Protein AF-A0A835LT22-F1 (afdb_monomer)

Nearest PDB structures (foldseek):
  3r8k-assembly3_C  TM=7.279E-01  e=1.845E-06  Homo sapiens
  4ayz-assembly1_A  TM=6.982E-01  e=1.382E-06  Homo sapiens
  4b0y-assembly1_A  TM=7.033E-01  e=1.096E-06  Homo sapiens
  4ayz-assembly1_B  TM=6.946E-01  e=3.914E-06  Homo sapiens
  3r8k-assembly4_D  TM=7.184E-01  e=2.492E-05  Homo sapiens

Mean predicted aligned error: 11.67 Å

Sequence (159 aa):
MYGKWYAASVRSVVAQVTYDPSQTKGNRDGGFSILANYIGVIGQPQNTKPEKIAMIAPVVMKSASSGQSDQKKLVTMQFVLPSKYTKFEEAPKPINEKVVIKEGGWRIHGVISFSGVATEAVVEEKVEKLMKSLEKDGYKVI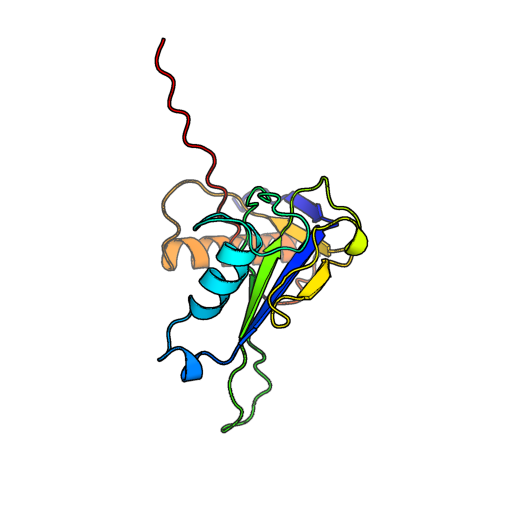GEYFIARYTLGIASFED

InterPro domains:
  IPR006917 SOUL heme-binding protein [PF04832] (12-151)
  IPR006917 SOUL heme-binding protein [PTHR11220] (11-150)
  IPR011256 Regulatory factor, effector binding domain superfamily [G3DSA:3.20.80.10] (6-155)
  IPR011256 Regulatory factor, effector binding domain superfamily [SSF55136] (12-150)

Structure (mmCIF, N/CA/C/O backbone):
data_AF-A0A835LT22-F1
#
_entry.id   AF-A0A835LT22-F1
#
loop_
_atom_site.group_PDB
_atom_site.id
_atom_site.type_symbol
_atom_site.label_atom_id
_atom_site.label_alt_id
_atom_site.label_comp_id
_atom_site.label_asym_id
_atom_site.label_entity_id
_atom_site.label_seq_id
_atom_site.pdbx_PDB_ins_code
_atom_site.Cartn_x
_atom_site.Cartn_y
_atom_site.Cartn_z
_atom_site.occupancy
_atom_site.B_iso_or_equiv
_atom_site.auth_seq_id
_atom_site.auth_comp_id
_atom_site.auth_asym_id
_atom_site.auth_atom_id
_atom_site.pdbx_PDB_model_num
ATOM 1 N N . MET A 1 1 ? -25.027 8.830 18.016 1.00 41.34 1 MET A N 1
ATOM 2 C CA . MET A 1 1 ? -25.211 7.626 17.176 1.00 41.34 1 MET A CA 1
ATOM 3 C C . MET A 1 1 ? -23.857 7.232 16.608 1.00 41.34 1 MET A C 1
ATOM 5 O O . MET A 1 1 ? -23.242 8.051 15.938 1.00 41.34 1 MET A O 1
ATOM 9 N N . TYR A 1 2 ? -23.353 6.044 16.945 1.00 50.22 2 TYR A N 1
ATOM 10 C CA . TYR A 1 2 ? -22.114 5.511 16.368 1.00 50.22 2 TYR A CA 1
ATOM 11 C C . TYR A 1 2 ? -22.388 5.139 14.902 1.00 50.22 2 TYR A C 1
ATOM 13 O O . TYR A 1 2 ? -23.429 4.552 14.610 1.00 50.22 2 TYR A O 1
ATOM 21 N N . GLY A 1 3 ? -21.545 5.596 13.976 1.00 57.03 3 GLY A N 1
ATOM 22 C CA . GLY A 1 3 ? -21.771 5.420 12.538 1.00 57.03 3 GLY A CA 1
ATOM 23 C C . GLY A 1 3 ? -21.719 3.948 12.124 1.00 57.03 3 GLY A C 1
ATOM 24 O O . GLY A 1 3 ? -21.002 3.162 12.735 1.00 57.03 3 GLY A O 1
ATOM 25 N N . LYS A 1 4 ? -22.462 3.575 11.074 1.00 73.19 4 LYS A N 1
ATOM 26 C CA . LYS A 1 4 ? -22.331 2.252 10.444 1.00 73.19 4 LYS A CA 1
ATOM 27 C C . LYS A 1 4 ? -20.900 2.088 9.918 1.00 73.19 4 LYS A C 1
ATOM 29 O O . LYS A 1 4 ? -20.451 2.910 9.120 1.00 73.19 4 LYS A O 1
ATOM 34 N N . TRP A 1 5 ? -20.211 1.038 10.350 1.00 77.44 5 TRP A N 1
ATOM 35 C CA . TRP A 1 5 ? -18.990 0.550 9.709 1.00 77.44 5 TRP A CA 1
ATOM 36 C C . TRP A 1 5 ? -19.349 -0.614 8.779 1.00 77.44 5 TRP A C 1
ATOM 38 O O . TRP A 1 5 ? -20.443 -1.176 8.863 1.00 77.44 5 TRP A O 1
A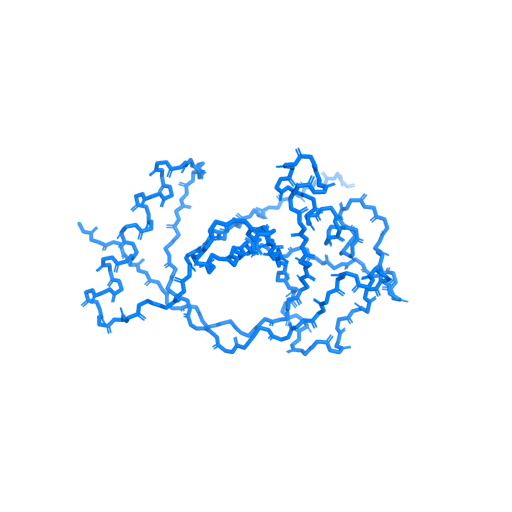TOM 48 N N . TYR A 1 6 ? -18.446 -0.961 7.869 1.00 72.56 6 TYR A N 1
ATOM 49 C CA . TYR A 1 6 ? -18.610 -2.115 6.988 1.00 72.56 6 TYR A CA 1
ATOM 50 C C . TYR A 1 6 ? -17.369 -3.000 7.020 1.00 72.56 6 TYR A C 1
ATOM 52 O O . TYR A 1 6 ? -16.242 -2.512 7.133 1.00 72.56 6 TYR A O 1
ATOM 60 N N . ALA A 1 7 ? -17.592 -4.310 6.932 1.00 65.75 7 ALA A N 1
ATOM 61 C CA . ALA A 1 7 ? -16.528 -5.286 6.776 1.00 65.75 7 ALA A CA 1
ATOM 62 C C . ALA A 1 7 ? -16.079 -5.314 5.310 1.00 65.75 7 ALA A C 1
ATOM 64 O O . ALA A 1 7 ? -16.883 -5.563 4.414 1.00 65.75 7 ALA A O 1
ATOM 65 N N . ALA A 1 8 ? -14.791 -5.094 5.066 1.00 61.44 8 ALA A N 1
ATOM 66 C CA . ALA A 1 8 ? -14.163 -5.300 3.769 1.00 61.44 8 ALA A CA 1
ATOM 67 C C . ALA A 1 8 ? -13.209 -6.492 3.867 1.00 61.44 8 ALA A C 1
ATOM 69 O O . ALA A 1 8 ? -12.219 -6.439 4.598 1.00 61.44 8 ALA A O 1
ATOM 70 N N . SER A 1 9 ? -13.506 -7.570 3.140 1.00 56.44 9 SER A N 1
ATOM 71 C CA . SER A 1 9 ? -12.534 -8.639 2.921 1.00 56.44 9 SER A CA 1
ATOM 72 C C . SER A 1 9 ? -11.746 -8.337 1.659 1.00 56.44 9 SER A C 1
ATOM 74 O O . SER A 1 9 ? -12.330 -8.174 0.588 1.00 56.44 9 SER A O 1
ATOM 76 N N . VAL A 1 10 ? -10.426 -8.252 1.783 1.00 60.88 10 VAL A N 1
ATOM 77 C CA . VAL A 1 10 ? -9.555 -7.961 0.648 1.00 60.88 10 VAL A CA 1
ATOM 78 C C . VAL A 1 10 ? -8.473 -9.030 0.591 1.00 60.88 10 VAL A C 1
ATOM 80 O O . VAL A 1 10 ? -7.623 -9.114 1.475 1.00 60.88 10 VAL A O 1
ATOM 83 N N . ARG A 1 11 ? -8.493 -9.846 -0.469 1.00 64.44 11 ARG A N 1
ATOM 84 C CA . ARG A 1 11 ? -7.261 -10.461 -0.972 1.00 64.44 11 ARG A CA 1
ATOM 85 C C . ARG A 1 11 ? -6.576 -9.414 -1.825 1.00 64.44 11 ARG A C 1
ATOM 87 O O . ARG A 1 11 ? -7.180 -8.905 -2.765 1.00 64.44 11 ARG A O 1
ATOM 94 N N . SER A 1 12 ? -5.348 -9.078 -1.476 1.00 74.69 12 SER A N 1
ATOM 95 C CA . SER A 1 12 ? -4.573 -8.099 -2.221 1.00 74.69 12 SER A CA 1
ATOM 96 C C . SER A 1 12 ? -3.214 -8.660 -2.563 1.00 74.69 12 SER A C 1
ATOM 98 O O . SER A 1 12 ? -2.578 -9.319 -1.749 1.00 74.69 12 SER A O 1
ATOM 100 N N . VAL A 1 13 ? -2.735 -8.350 -3.758 1.00 84.12 13 VAL A N 1
ATOM 101 C CA . VAL A 1 13 ? -1.303 -8.373 -4.027 1.00 84.12 13 VAL A CA 1
ATOM 102 C C . VAL A 1 13 ? -0.767 -6.999 -3.646 1.00 84.12 13 VAL A C 1
ATOM 104 O O . VAL A 1 13 ? -1.372 -5.979 -3.974 1.00 84.12 13 VAL A O 1
ATOM 107 N N . VAL A 1 14 ? 0.342 -6.960 -2.916 1.00 86.31 14 VAL A N 1
ATOM 108 C CA . VAL A 1 14 ? 0.980 -5.715 -2.483 1.00 86.31 14 VAL A CA 1
ATOM 109 C C . VAL A 1 14 ? 2.414 -5.654 -2.982 1.00 86.31 14 VAL A C 1
ATOM 111 O O . VAL A 1 14 ? 3.144 -6.639 -2.906 1.00 86.31 14 VAL A O 1
ATOM 114 N N . ALA A 1 15 ? 2.839 -4.486 -3.450 1.00 89.19 15 ALA A N 1
ATOM 115 C CA . ALA A 1 15 ? 4.252 -4.167 -3.605 1.00 89.19 15 ALA A CA 1
ATOM 116 C C . ALA A 1 15 ? 4.726 -3.462 -2.336 1.00 89.19 15 ALA A C 1
ATOM 118 O O . ALA A 1 15 ? 4.086 -2.516 -1.882 1.00 89.19 15 ALA A O 1
ATOM 119 N N . GLN A 1 16 ? 5.826 -3.916 -1.744 1.00 88.88 16 GLN A N 1
ATOM 120 C CA . GLN A 1 16 ? 6.348 -3.345 -0.509 1.00 88.88 16 GLN A CA 1
ATOM 121 C C . GLN A 1 16 ? 7.837 -3.038 -0.580 1.00 88.88 16 GLN A C 1
ATOM 123 O O . GLN A 1 16 ? 8.595 -3.738 -1.245 1.00 88.88 16 GLN A O 1
ATOM 128 N N . VAL A 1 17 ? 8.251 -2.027 0.175 1.00 88.56 17 VAL A N 1
ATOM 129 C CA . VAL A 1 17 ? 9.654 -1.683 0.403 1.00 88.56 17 VAL A CA 1
ATOM 130 C C . VAL A 1 17 ? 9.882 -1.467 1.892 1.00 88.56 17 VAL A C 1
ATOM 132 O O . VAL A 1 17 ? 9.091 -0.801 2.560 1.00 88.56 17 VAL A O 1
ATOM 135 N N . THR A 1 18 ? 10.966 -2.028 2.419 1.00 86.25 18 THR A N 1
ATOM 136 C CA . THR A 1 18 ? 11.425 -1.773 3.788 1.00 86.25 18 THR A CA 1
ATOM 137 C C . THR A 1 18 ? 12.681 -0.916 3.720 1.00 86.25 18 THR A C 1
ATOM 139 O O . THR A 1 18 ? 13.622 -1.250 3.004 1.00 86.25 18 THR A O 1
ATOM 142 N N . TYR A 1 19 ? 12.692 0.206 4.432 1.00 80.06 19 TYR A N 1
ATOM 143 C CA . TYR A 1 19 ? 13.794 1.165 4.409 1.00 80.06 19 TYR A CA 1
ATOM 144 C C . TYR A 1 19 ? 14.047 1.747 5.797 1.00 80.06 19 TYR A C 1
ATOM 146 O O . TYR A 1 19 ? 13.198 1.682 6.686 1.00 80.06 19 TYR A O 1
ATOM 154 N N . ASP A 1 20 ? 15.237 2.314 5.975 1.00 81.69 20 ASP A N 1
ATOM 155 C CA . ASP A 1 20 ? 15.577 3.105 7.150 1.00 81.69 20 ASP A CA 1
ATOM 156 C C . ASP A 1 20 ? 15.336 4.597 6.858 1.00 81.69 20 ASP A C 1
ATOM 158 O O . ASP A 1 20 ? 16.030 5.158 6.003 1.00 81.69 20 ASP A O 1
ATOM 162 N N . PRO A 1 21 ? 14.402 5.262 7.561 1.00 71.88 21 PRO A N 1
ATOM 163 C CA . PRO A 1 21 ? 14.168 6.696 7.420 1.00 71.88 21 PRO A CA 1
ATOM 164 C C . PRO A 1 21 ? 15.403 7.561 7.709 1.00 71.88 21 PRO A C 1
ATOM 166 O O . PRO A 1 21 ? 15.504 8.673 7.195 1.00 71.88 21 PRO A O 1
ATOM 169 N N . SER A 1 22 ? 16.367 7.086 8.508 1.00 73.19 22 SER A N 1
ATOM 170 C CA . SER A 1 22 ? 17.603 7.839 8.763 1.00 73.19 22 SER A CA 1
ATOM 171 C C . SER A 1 22 ? 18.448 7.997 7.489 1.00 73.19 22 SER A C 1
ATOM 173 O O . SER A 1 22 ? 19.043 9.050 7.258 1.00 73.19 22 SER A O 1
ATOM 175 N N . GLN A 1 23 ? 18.401 7.007 6.587 1.00 71.19 23 GLN A N 1
ATOM 176 C CA . GLN A 1 23 ? 19.093 7.037 5.293 1.00 71.19 23 GLN A CA 1
ATOM 177 C C . GLN A 1 23 ? 18.432 7.984 4.285 1.00 71.19 23 GLN A C 1
ATOM 179 O O . GLN A 1 23 ? 19.048 8.352 3.288 1.00 71.19 23 GLN A O 1
ATOM 184 N N . THR A 1 24 ? 17.195 8.411 4.542 1.00 63.59 24 THR A N 1
ATOM 185 C CA . THR A 1 24 ? 16.446 9.351 3.698 1.00 63.59 24 THR A CA 1
ATOM 186 C C . THR A 1 24 ? 16.401 10.751 4.314 1.00 63.59 24 THR A C 1
ATOM 188 O O . THR A 1 24 ? 15.504 11.531 4.004 1.00 63.59 24 THR A O 1
ATOM 191 N N . LYS A 1 25 ? 17.360 11.087 5.195 1.00 60.22 25 LYS A N 1
ATOM 192 C CA . LYS A 1 25 ? 17.396 12.347 5.967 1.00 60.22 25 LYS A CA 1
ATOM 193 C C . LYS A 1 25 ? 16.108 12.592 6.772 1.00 60.22 25 LYS A C 1
ATOM 195 O O . LYS A 1 25 ? 15.653 13.723 6.897 1.00 60.22 25 LYS A O 1
ATOM 200 N N . GLY A 1 26 ? 15.480 11.528 7.272 1.00 55.03 26 GLY A N 1
ATOM 201 C CA . GLY A 1 26 ? 14.207 11.601 7.992 1.00 55.03 26 GLY A CA 1
ATOM 202 C C . GLY A 1 26 ? 12.975 11.741 7.094 1.00 55.03 26 GLY A C 1
ATOM 203 O O . GLY A 1 26 ? 11.862 11.819 7.615 1.00 55.03 26 GLY A O 1
ATOM 204 N N . ASN A 1 27 ? 13.132 11.740 5.763 1.00 59.41 27 ASN A N 1
ATOM 205 C CA . ASN A 1 27 ? 12.001 11.806 4.848 1.00 59.41 27 ASN A CA 1
ATOM 206 C C . ASN A 1 27 ? 11.203 10.492 4.893 1.00 59.41 27 ASN A C 1
ATOM 208 O O . ASN A 1 27 ? 11.657 9.443 4.416 1.00 59.41 27 ASN A O 1
ATOM 212 N N . ARG A 1 28 ? 9.993 10.573 5.457 1.00 57.31 28 ARG A N 1
ATOM 213 C CA . ARG A 1 28 ? 9.030 9.467 5.549 1.00 57.31 28 ARG A CA 1
ATOM 214 C C . ARG A 1 28 ? 8.526 9.009 4.175 1.00 57.31 28 ARG A C 1
ATOM 216 O O . ARG A 1 28 ? 8.011 7.903 4.087 1.00 57.31 28 ARG A O 1
ATOM 223 N N . ASP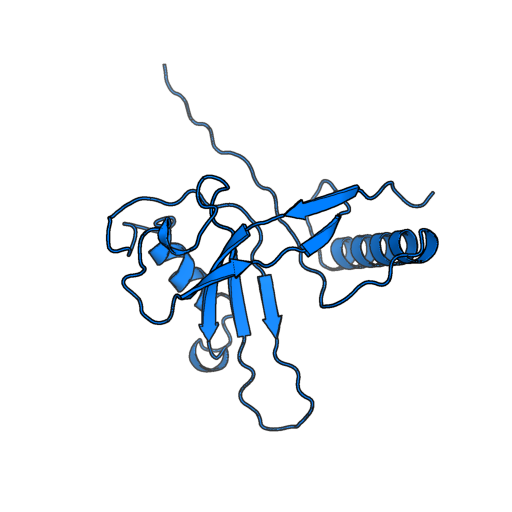 A 1 29 ? 8.781 9.761 3.110 1.00 65.94 29 ASP A N 1
ATOM 224 C CA . ASP A 1 29 ? 8.354 9.437 1.746 1.00 65.94 29 ASP A CA 1
ATOM 225 C C . ASP A 1 29 ? 9.428 8.703 0.928 1.00 65.94 29 ASP A C 1
ATOM 227 O O . ASP A 1 29 ? 9.222 8.388 -0.241 1.00 65.94 29 ASP A O 1
ATOM 231 N N . GLY A 1 30 ? 10.579 8.364 1.521 1.00 73.44 30 GLY A N 1
ATOM 232 C CA . GLY A 1 30 ? 11.646 7.658 0.800 1.00 73.44 30 GLY A CA 1
ATOM 233 C C . GLY A 1 30 ? 11.211 6.312 0.201 1.00 73.44 30 GLY A C 1
ATOM 234 O O . GLY A 1 30 ? 11.627 5.958 -0.902 1.00 73.44 30 GLY A O 1
ATOM 235 N N . GLY A 1 31 ? 10.321 5.586 0.885 1.00 80.56 31 GLY A N 1
ATOM 236 C CA . GLY A 1 31 ? 9.704 4.371 0.347 1.00 80.56 31 GLY A CA 1
ATOM 237 C C . GLY A 1 31 ? 8.709 4.640 -0.788 1.00 80.56 31 GLY A C 1
ATOM 238 O O . GLY A 1 31 ? 8.571 3.810 -1.687 1.00 80.56 31 GLY A O 1
ATOM 239 N N . PHE A 1 32 ? 8.063 5.811 -0.792 1.00 83.75 32 PHE A N 1
ATOM 240 C CA . PHE A 1 32 ? 7.043 6.161 -1.778 1.00 83.75 32 PHE A CA 1
ATOM 241 C C . PHE A 1 32 ? 7.657 6.258 -3.166 1.00 83.75 32 PHE A C 1
ATOM 243 O O . PHE A 1 32 ? 7.179 5.595 -4.078 1.00 83.75 32 PHE A O 1
ATOM 250 N N . SER A 1 33 ? 8.755 7.002 -3.325 1.00 84.50 33 SER A N 1
ATOM 251 C CA . SER A 1 33 ? 9.402 7.175 -4.633 1.00 84.50 33 SER A CA 1
ATOM 252 C C . SER A 1 33 ? 9.863 5.848 -5.241 1.00 84.50 33 SER A C 1
ATOM 254 O O . SER A 1 33 ? 9.766 5.653 -6.450 1.00 84.50 33 SER A O 1
ATOM 256 N N . ILE A 1 34 ? 10.323 4.904 -4.412 1.00 89.38 34 ILE A N 1
ATOM 257 C CA . ILE A 1 34 ? 10.736 3.570 -4.870 1.00 89.38 34 ILE A CA 1
ATOM 258 C C . ILE A 1 34 ? 9.533 2.806 -5.443 1.00 89.38 34 ILE A C 1
ATOM 260 O O . ILE A 1 34 ? 9.608 2.279 -6.554 1.00 89.38 34 ILE A O 1
ATOM 264 N N . LEU A 1 35 ? 8.411 2.779 -4.720 1.00 89.06 35 LEU A N 1
ATOM 265 C CA . LEU A 1 35 ? 7.191 2.117 -5.187 1.00 89.06 35 LEU A CA 1
ATOM 266 C C . LEU A 1 35 ? 6.545 2.857 -6.369 1.00 89.06 35 LEU A C 1
ATOM 268 O O . LEU A 1 35 ? 6.037 2.219 -7.287 1.00 89.06 35 LEU A O 1
ATOM 272 N N . ALA A 1 36 ? 6.615 4.187 -6.386 1.00 87.69 36 ALA A N 1
ATOM 273 C CA . ALA A 1 36 ? 6.106 5.047 -7.448 1.00 87.69 36 ALA A CA 1
ATOM 274 C C . ALA A 1 36 ? 6.840 4.830 -8.782 1.00 87.69 36 ALA A C 1
ATOM 276 O O . ALA A 1 36 ? 6.2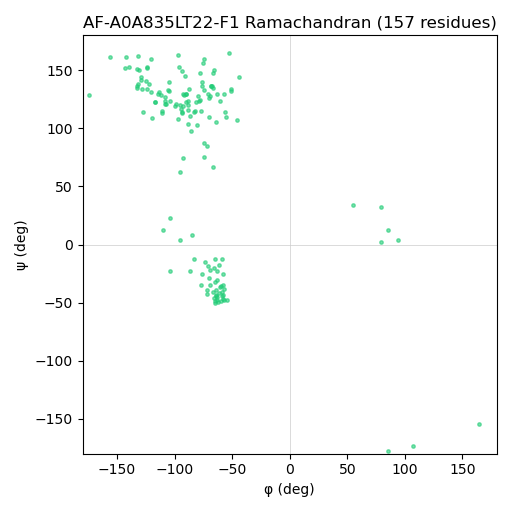03 4.793 -9.837 1.00 87.69 36 ALA A O 1
ATOM 277 N N . ASN A 1 37 ? 8.162 4.633 -8.732 1.00 91.00 37 ASN A N 1
ATOM 278 C CA . ASN A 1 37 ? 8.962 4.231 -9.889 1.00 91.00 37 ASN A CA 1
ATOM 279 C C . ASN A 1 37 ? 8.567 2.839 -10.390 1.00 91.00 37 ASN A C 1
ATOM 281 O O . ASN A 1 37 ? 8.409 2.646 -11.593 1.00 91.00 37 ASN A O 1
ATOM 285 N N . TYR A 1 38 ? 8.359 1.880 -9.483 1.00 92.62 38 TYR A N 1
ATOM 286 C CA . TYR A 1 38 ? 7.925 0.531 -9.852 1.00 92.62 38 TYR A CA 1
ATOM 287 C C . TYR A 1 38 ? 6.595 0.538 -10.629 1.00 92.62 38 TYR A C 1
ATOM 289 O O . TYR A 1 38 ? 6.507 -0.092 -11.680 1.00 92.62 38 TYR A O 1
ATOM 297 N N . ILE A 1 39 ? 5.583 1.278 -10.159 1.00 90.38 39 ILE A N 1
ATOM 298 C CA . ILE A 1 39 ? 4.263 1.318 -10.816 1.00 90.38 39 ILE A CA 1
ATOM 299 C C . ILE A 1 39 ? 4.176 2.304 -11.997 1.00 90.38 39 ILE A C 1
ATOM 301 O O . ILE A 1 39 ? 3.216 2.251 -12.766 1.00 90.38 39 ILE A O 1
ATOM 305 N N . GLY A 1 40 ? 5.163 3.192 -12.162 1.00 89.25 40 GLY A N 1
ATOM 306 C CA . GLY A 1 40 ? 5.226 4.153 -13.268 1.00 89.25 40 GLY A CA 1
ATOM 307 C C . GLY A 1 40 ? 4.335 5.390 -13.103 1.00 89.25 40 GLY A C 1
ATOM 308 O O . GLY A 1 40 ? 3.833 5.915 -14.097 1.00 89.25 40 GLY A O 1
ATOM 309 N N . VAL A 1 41 ? 4.115 5.862 -11.867 1.00 83.38 41 VAL A N 1
ATOM 310 C CA . VAL A 1 41 ? 3.333 7.097 -11.610 1.00 83.38 41 VAL A CA 1
ATOM 311 C C . VAL A 1 41 ? 4.172 8.374 -11.672 1.00 83.38 41 VAL A C 1
ATOM 313 O O . VAL A 1 41 ? 3.628 9.437 -11.939 1.00 83.38 41 VAL A O 1
ATOM 316 N N . ILE A 1 42 ? 5.490 8.277 -11.469 1.00 82.19 42 ILE A N 1
ATOM 317 C CA . ILE A 1 42 ? 6.433 9.410 -11.561 1.00 82.19 42 ILE A CA 1
ATOM 318 C C . ILE A 1 42 ? 7.364 9.321 -12.784 1.00 82.19 42 ILE A C 1
ATOM 320 O O . ILE A 1 42 ? 8.347 10.049 -12.866 1.00 82.19 42 ILE A O 1
ATOM 324 N N . GLY A 1 43 ? 7.076 8.429 -13.741 1.00 85.06 43 GLY A N 1
ATOM 325 C CA . GLY A 1 43 ? 7.912 8.223 -14.926 1.00 85.06 43 GLY A CA 1
ATOM 326 C C . GLY A 1 43 ? 7.600 6.926 -15.674 1.00 85.06 43 GLY A C 1
ATOM 327 O O . GLY A 1 43 ? 6.486 6.403 -15.602 1.00 85.06 43 GLY A O 1
ATOM 328 N N . GLN A 1 44 ? 8.590 6.403 -16.404 1.00 90.19 44 GLN A N 1
ATOM 329 C CA . GLN A 1 44 ? 8.487 5.070 -17.000 1.00 90.19 44 GLN A CA 1
ATOM 330 C C . GLN A 1 44 ? 8.488 3.994 -15.899 1.00 90.19 44 GLN A C 1
ATOM 332 O O . GLN A 1 44 ? 9.282 4.095 -14.960 1.00 90.19 44 GLN A O 1
ATOM 337 N N . PRO A 1 45 ? 7.612 2.978 -15.990 1.00 91.94 45 PRO A N 1
ATOM 338 C CA . PRO A 1 45 ? 7.537 1.916 -14.993 1.00 91.94 45 PRO A CA 1
ATOM 339 C C . PRO A 1 45 ? 8.844 1.113 -14.938 1.00 91.94 45 PRO A C 1
ATOM 341 O O . PRO A 1 45 ? 9.353 0.652 -15.958 1.00 91.94 45 PRO A O 1
ATOM 344 N N . GLN A 1 46 ? 9.387 0.946 -13.730 1.00 94.25 46 GLN A N 1
ATOM 345 C CA . GLN A 1 46 ? 10.631 0.212 -13.470 1.00 94.25 46 GLN A CA 1
ATOM 346 C C . GLN A 1 46 ? 10.356 -1.244 -13.082 1.00 94.25 46 GLN A C 1
ATOM 348 O O . GLN A 1 46 ? 10.668 -1.711 -11.980 1.00 94.25 46 GLN A O 1
ATOM 353 N N . ASN A 1 47 ? 9.753 -1.968 -14.013 1.00 94.12 47 ASN A N 1
ATOM 354 C CA . ASN A 1 47 ? 9.438 -3.384 -13.915 1.00 94.12 47 ASN A CA 1
ATOM 355 C C . ASN A 1 47 ? 9.884 -4.121 -15.193 1.00 94.12 47 ASN A C 1
ATOM 357 O O . ASN A 1 47 ? 10.165 -3.512 -16.221 1.00 94.12 47 ASN A O 1
ATOM 361 N N . THR A 1 48 ? 10.010 -5.446 -15.128 1.00 93.00 48 THR A N 1
ATOM 362 C CA . THR A 1 48 ? 10.578 -6.266 -16.216 1.00 93.00 48 THR A CA 1
ATOM 363 C C . THR A 1 48 ? 9.734 -6.278 -17.486 1.00 93.00 48 THR A C 1
ATOM 365 O O . THR A 1 48 ? 10.229 -6.611 -18.559 1.00 93.00 48 THR A O 1
ATOM 368 N N . LYS A 1 49 ? 8.455 -5.928 -17.363 1.00 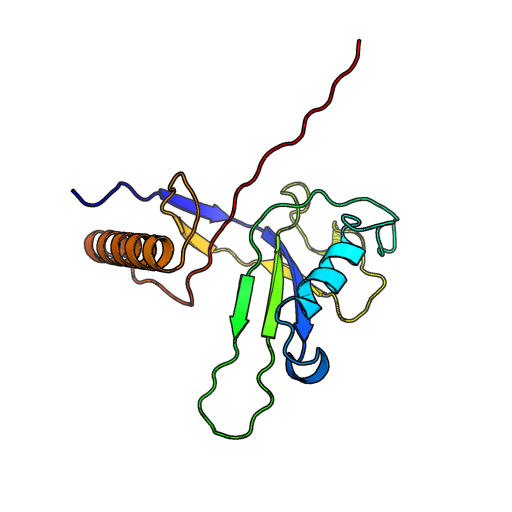89.50 49 LYS A N 1
ATOM 369 C CA . LYS A 1 49 ? 7.544 -5.645 -18.467 1.00 89.50 49 LYS A CA 1
ATOM 370 C C . LYS A 1 49 ? 7.102 -4.207 -18.249 1.00 89.50 49 LYS A C 1
ATOM 372 O O . LYS A 1 49 ? 6.359 -4.067 -17.285 1.00 89.50 49 LYS A O 1
ATOM 377 N N . PRO A 1 50 ? 7.523 -3.210 -19.057 1.00 84.94 50 PRO A N 1
ATOM 378 C CA . PRO A 1 50 ? 7.326 -1.774 -18.815 1.00 84.94 50 PRO A CA 1
ATOM 379 C C . PRO A 1 50 ? 5.841 -1.381 -18.881 1.00 84.94 50 PRO A C 1
ATOM 381 O O . PRO A 1 50 ? 5.374 -0.663 -19.762 1.00 84.94 50 PRO A O 1
ATOM 384 N N . GLU A 1 51 ? 5.085 -1.892 -17.921 1.00 88.38 51 GLU A N 1
ATOM 385 C CA . GLU A 1 51 ? 3.645 -1.834 -17.787 1.00 88.38 51 GLU A CA 1
ATOM 386 C C . GLU A 1 51 ? 3.341 -0.873 -16.648 1.00 88.38 51 GLU A C 1
ATOM 388 O O . GLU A 1 51 ? 3.797 -1.055 -15.515 1.00 88.38 51 GLU A O 1
ATOM 393 N N . LYS A 1 52 ? 2.553 0.161 -16.945 1.00 88.56 52 LYS A N 1
ATOM 394 C CA . LYS A 1 52 ? 2.038 1.046 -15.906 1.00 88.56 52 LYS A CA 1
ATOM 395 C C . LYS A 1 52 ? 1.010 0.294 -15.075 1.00 88.56 52 LYS A C 1
ATOM 397 O O . LYS A 1 52 ? 0.026 -0.228 -15.600 1.00 88.56 52 LYS A O 1
ATOM 402 N N . ILE A 1 53 ? 1.222 0.288 -13.768 1.00 87.06 53 ILE A N 1
ATOM 403 C CA . ILE A 1 53 ? 0.307 -0.327 -12.817 1.00 87.06 53 ILE A CA 1
ATOM 404 C C . ILE A 1 53 ? -0.544 0.790 -12.226 1.00 87.06 53 ILE A C 1
ATOM 406 O O . ILE A 1 53 ? -0.023 1.719 -11.610 1.00 87.06 53 ILE A O 1
ATOM 410 N N . ALA A 1 54 ? -1.860 0.713 -12.432 1.00 80.31 54 ALA A N 1
ATOM 411 C CA . ALA A 1 54 ? -2.778 1.687 -11.861 1.00 80.31 54 ALA A CA 1
ATOM 412 C C . ALA A 1 54 ? -2.617 1.715 -10.335 1.00 80.31 54 ALA A C 1
ATOM 414 O O . ALA A 1 54 ? -2.624 0.675 -9.675 1.00 80.31 54 ALA A O 1
ATOM 415 N N . MET A 1 55 ? -2.452 2.908 -9.775 1.00 66.38 55 MET A N 1
ATOM 416 C CA . MET A 1 55 ? -2.354 3.074 -8.332 1.00 66.38 55 MET A CA 1
ATOM 417 C C . MET A 1 55 ? -3.717 2.781 -7.701 1.00 66.38 55 MET A C 1
ATOM 419 O O . MET A 1 55 ? -4.711 3.397 -8.080 1.00 66.38 55 MET A O 1
ATOM 423 N N . ILE A 1 56 ? -3.761 1.901 -6.702 1.00 60.53 56 ILE A N 1
ATOM 424 C CA . ILE A 1 56 ? -4.885 1.847 -5.769 1.00 60.53 56 ILE A CA 1
ATOM 425 C C . ILE A 1 56 ? -4.372 2.177 -4.365 1.00 60.53 56 ILE A C 1
ATOM 427 O O . ILE A 1 56 ? -3.428 1.572 -3.862 1.00 60.53 56 ILE A O 1
ATOM 431 N N . ALA A 1 57 ? -4.949 3.202 -3.741 1.00 52.38 57 ALA A N 1
ATOM 432 C CA . ALA A 1 57 ? -4.648 3.543 -2.352 1.00 52.38 57 ALA A CA 1
ATOM 433 C C . ALA A 1 57 ? -5.159 2.415 -1.437 1.00 52.38 57 ALA A C 1
ATOM 435 O O . ALA A 1 57 ? -6.282 1.955 -1.657 1.00 52.38 57 ALA A O 1
ATOM 436 N N . PRO A 1 58 ? -4.386 1.939 -0.436 1.00 53.06 58 PRO A N 1
ATOM 437 C CA . PRO A 1 58 ? -3.676 2.733 0.580 1.00 53.06 58 PRO A CA 1
ATOM 438 C C . PRO A 1 58 ? -2.150 2.548 0.613 1.00 53.06 58 PRO A C 1
ATOM 440 O O . PRO A 1 58 ? -1.622 1.505 0.234 1.00 53.06 58 PRO A O 1
ATOM 443 N N . VAL A 1 59 ? -1.467 3.531 1.211 1.00 57.19 59 VAL A N 1
ATOM 444 C CA . VAL A 1 59 ? -0.083 3.404 1.690 1.00 57.19 59 VAL A CA 1
ATOM 445 C C . VAL A 1 59 ? -0.114 2.833 3.108 1.00 57.19 59 VAL A C 1
ATOM 447 O O . VAL A 1 59 ? -0.552 3.511 4.035 1.00 57.19 59 VAL A O 1
ATOM 450 N N . VAL A 1 60 ? 0.339 1.592 3.298 1.00 58.59 60 VAL A N 1
ATOM 451 C CA . VAL A 1 60 ? 0.462 1.003 4.645 1.00 58.59 60 VAL A CA 1
ATOM 452 C C . VAL A 1 60 ? 1.882 1.231 5.147 1.00 58.59 60 VAL A C 1
ATOM 454 O O . VAL A 1 60 ? 2.818 0.670 4.580 1.00 58.59 60 VAL A O 1
ATOM 457 N N . MET A 1 61 ? 2.043 2.039 6.196 1.00 57.03 61 MET A N 1
ATOM 458 C CA . MET A 1 61 ? 3.297 2.156 6.944 1.00 57.03 61 MET A CA 1
ATOM 459 C C . MET A 1 61 ? 3.231 1.220 8.150 1.00 57.03 61 MET A C 1
ATOM 461 O O . MET A 1 61 ? 2.347 1.373 8.982 1.00 57.03 61 MET A O 1
ATOM 465 N N . LYS A 1 62 ? 4.153 0.259 8.249 1.00 57.97 62 LYS A N 1
ATOM 466 C CA . LYS A 1 62 ? 4.361 -0.530 9.473 1.00 57.97 62 LYS A CA 1
ATOM 467 C C . LYS A 1 62 ? 5.664 -0.099 10.119 1.00 57.97 62 LYS A C 1
ATOM 469 O O . LYS A 1 62 ? 6.723 -0.220 9.493 1.00 57.97 62 LYS A O 1
ATOM 474 N N . SER A 1 63 ? 5.590 0.373 11.357 1.00 54.72 63 SER A N 1
ATOM 475 C CA . SER A 1 63 ? 6.763 0.551 12.209 1.00 54.72 63 SER A CA 1
ATOM 476 C C . SER A 1 63 ? 7.036 -0.734 12.979 1.00 54.72 63 SER A C 1
ATOM 478 O O . SER A 1 63 ? 6.184 -1.208 13.721 1.00 54.72 63 SER A O 1
ATOM 480 N N . ALA A 1 64 ? 8.238 -1.293 12.847 1.00 48.59 64 ALA A N 1
ATOM 481 C CA . ALA A 1 64 ? 8.690 -2.319 13.778 1.00 48.59 64 ALA A CA 1
ATOM 482 C C . ALA A 1 64 ? 9.053 -1.635 15.107 1.00 48.59 64 ALA A C 1
ATOM 484 O O . ALA A 1 64 ? 10.185 -1.207 15.306 1.00 48.59 64 ALA A O 1
ATOM 485 N N . SER A 1 65 ? 8.080 -1.453 15.999 1.00 41.06 65 SER A N 1
ATOM 486 C CA . SER A 1 65 ? 8.329 -1.027 17.377 1.00 41.06 65 SER A CA 1
ATOM 487 C C . SER A 1 65 ? 8.463 -2.257 18.273 1.00 41.06 65 SER A C 1
ATOM 489 O O . SER A 1 65 ? 7.552 -2.596 19.024 1.00 41.06 65 SER A O 1
ATOM 491 N N . SER A 1 66 ? 9.594 -2.953 18.190 1.00 39.06 66 SER A N 1
ATOM 492 C CA . SER A 1 66 ? 10.043 -3.785 19.308 1.00 39.06 66 SER A CA 1
ATOM 493 C C . SER A 1 66 ? 10.754 -2.859 20.286 1.00 39.06 66 SER A C 1
ATOM 495 O O . SER A 1 66 ? 11.758 -2.245 19.931 1.00 39.06 66 SER A O 1
ATOM 497 N N . GLY A 1 67 ? 10.191 -2.692 21.483 1.00 41.12 67 GLY A N 1
ATOM 498 C CA . GLY A 1 67 ? 10.763 -1.843 22.520 1.00 41.12 67 GLY A CA 1
ATOM 499 C C . GLY A 1 67 ? 12.198 -2.250 22.836 1.00 41.12 67 GLY A C 1
ATOM 500 O O . GLY A 1 67 ? 12.423 -3.320 23.387 1.00 41.12 67 GLY A O 1
ATOM 501 N N . GLN A 1 68 ? 13.145 -1.399 22.452 1.00 35.81 68 GLN A N 1
ATOM 502 C CA . GLN A 1 68 ? 14.476 -1.239 23.029 1.00 35.81 68 GLN A CA 1
ATOM 503 C C . GLN A 1 68 ? 15.137 -0.044 22.333 1.00 35.81 68 GLN A C 1
ATOM 505 O O . GLN A 1 68 ? 15.131 0.068 21.105 1.00 35.81 68 GLN A O 1
ATOM 510 N N . SER A 1 69 ? 15.643 0.879 23.145 1.00 46.34 69 SER A N 1
ATOM 511 C CA . SER A 1 69 ? 16.524 1.971 22.741 1.00 46.34 69 SER A CA 1
ATOM 512 C C . SER A 1 69 ? 17.691 1.415 21.915 1.00 46.34 69 SER A C 1
ATOM 514 O O . SER A 1 69 ? 18.277 0.413 22.306 1.00 46.34 69 SER A O 1
ATOM 516 N N . ASP A 1 70 ? 17.990 2.061 20.784 1.00 47.19 70 ASP A N 1
ATOM 517 C CA . ASP A 1 70 ? 19.135 1.825 19.878 1.00 47.19 70 ASP A CA 1
ATOM 518 C C . ASP A 1 70 ? 18.959 0.901 18.656 1.00 47.19 70 ASP A C 1
ATOM 520 O O . ASP A 1 70 ? 19.904 0.741 17.881 1.00 47.19 70 ASP A O 1
ATOM 524 N N . GLN A 1 71 ? 17.760 0.378 18.357 1.00 49.50 71 GLN A N 1
ATOM 525 C CA . GLN A 1 71 ? 17.537 -0.296 17.064 1.00 49.50 71 GLN A CA 1
ATOM 526 C C . GLN A 1 71 ? 17.055 0.650 15.951 1.00 49.50 71 GLN A C 1
ATOM 528 O O . GLN A 1 71 ? 16.083 1.393 16.088 1.00 49.50 71 GLN A O 1
ATOM 533 N N . LYS A 1 72 ? 17.744 0.570 14.804 1.00 56.31 72 LYS A N 1
ATOM 534 C CA . LYS A 1 72 ? 17.432 1.212 13.517 1.00 56.31 72 LYS A CA 1
ATOM 535 C C . LYS A 1 72 ? 15.943 1.025 13.184 1.00 56.31 72 LYS A C 1
ATOM 537 O O . LYS A 1 72 ? 15.517 -0.079 12.849 1.00 56.31 72 LYS A O 1
ATOM 542 N N . LYS A 1 73 ? 15.139 2.091 13.300 1.00 69.25 73 LYS A N 1
ATOM 543 C CA . LYS A 1 73 ? 13.675 2.046 13.123 1.00 69.25 73 LYS A CA 1
ATOM 544 C C . LYS A 1 73 ? 13.320 1.844 11.650 1.00 69.25 73 LYS A C 1
ATOM 546 O O . LYS A 1 73 ? 13.069 2.802 10.925 1.00 69.25 73 LYS A O 1
ATOM 551 N N . LEU A 1 74 ? 13.309 0.593 11.202 1.00 74.56 74 LEU A N 1
ATOM 552 C CA . LEU A 1 74 ? 12.892 0.247 9.848 1.00 74.56 74 LEU A CA 1
ATOM 553 C C . LEU A 1 74 ? 11.394 0.508 9.667 1.00 74.56 74 LEU A C 1
ATOM 555 O O . LEU A 1 74 ? 10.566 0.155 10.512 1.00 74.56 74 LEU A O 1
ATOM 559 N N . VAL A 1 75 ? 11.055 1.104 8.529 1.00 75.81 75 VAL A N 1
ATOM 560 C CA . VAL A 1 75 ? 9.682 1.365 8.100 1.00 75.81 75 VAL A CA 1
ATOM 561 C C . VAL A 1 75 ? 9.407 0.522 6.868 1.00 75.81 75 VAL A C 1
ATOM 563 O O . VAL A 1 75 ? 10.198 0.501 5.926 1.00 75.81 75 VAL A O 1
ATOM 566 N N . THR A 1 76 ? 8.281 -0.189 6.871 1.00 80.69 76 THR A N 1
ATOM 567 C CA . THR A 1 76 ? 7.790 -0.881 5.675 1.00 80.69 76 THR A CA 1
ATOM 568 C C . THR A 1 76 ? 6.639 -0.099 5.080 1.00 80.69 76 THR A C 1
ATOM 570 O O . THR A 1 76 ? 5.649 0.131 5.768 1.00 80.69 76 THR A O 1
ATOM 573 N N . MET A 1 77 ? 6.769 0.272 3.809 1.00 81.50 77 MET A N 1
ATOM 574 C CA . MET A 1 77 ? 5.720 0.899 3.016 1.00 81.50 77 MET A CA 1
ATOM 575 C C . MET A 1 77 ? 5.143 -0.113 2.028 1.00 81.50 77 MET A C 1
ATOM 577 O O . MET A 1 77 ? 5.899 -0.893 1.449 1.00 81.50 77 MET A O 1
ATOM 581 N N . GLN A 1 78 ? 3.824 -0.107 1.829 1.00 82.56 78 GLN A N 1
ATOM 582 C CA . GLN A 1 78 ? 3.145 -1.004 0.890 1.00 82.56 78 GLN A CA 1
ATOM 583 C C . GLN A 1 78 ? 2.173 -0.235 -0.008 1.00 82.56 78 GLN A C 1
ATOM 585 O O . GLN A 1 78 ? 1.432 0.608 0.494 1.00 82.56 78 GLN A O 1
ATOM 590 N N . PHE A 1 79 ? 2.153 -0.567 -1.300 1.00 83.50 79 PHE A N 1
ATOM 591 C CA . PHE A 1 79 ? 1.093 -0.229 -2.249 1.00 83.50 79 PHE A CA 1
ATOM 592 C C . PHE A 1 79 ? 0.276 -1.478 -2.541 1.00 83.50 79 PHE A C 1
ATOM 594 O O . PHE A 1 79 ? 0.832 -2.536 -2.838 1.00 83.50 79 PHE A O 1
ATOM 601 N N . VAL A 1 80 ? -1.043 -1.347 -2.492 1.00 81.12 80 VAL A N 1
ATOM 602 C CA . VAL A 1 80 ? -1.947 -2.390 -2.975 1.00 81.12 80 VAL A CA 1
ATOM 603 C C . VAL A 1 80 ? -1.948 -2.323 -4.504 1.00 81.12 80 VAL A C 1
ATOM 605 O O . VAL A 1 80 ? -1.944 -1.238 -5.084 1.00 81.12 80 VAL A O 1
ATOM 608 N N . LEU A 1 81 ? -1.873 -3.474 -5.169 1.00 82.69 81 LEU A N 1
ATOM 609 C CA . LEU A 1 81 ? -1.920 -3.568 -6.626 1.00 82.69 81 LEU A CA 1
ATOM 610 C C . LEU A 1 81 ? -3.358 -3.817 -7.100 1.00 82.69 81 LEU A C 1
ATOM 612 O O . LEU A 1 81 ? -4.112 -4.473 -6.381 1.00 82.69 81 LEU A O 1
ATOM 616 N N . PRO A 1 82 ? -3.739 -3.341 -8.304 1.00 81.69 82 PRO A N 1
ATOM 617 C CA . PRO A 1 82 ? -5.065 -3.543 -8.883 1.00 81.69 82 PRO A CA 1
ATOM 618 C C . PRO A 1 82 ? -5.583 -4.972 -8.742 1.00 81.69 82 PRO A C 1
ATOM 620 O O . PRO A 1 82 ? -4.826 -5.924 -8.909 1.00 81.69 82 PRO A O 1
ATOM 623 N N . SER A 1 83 ? -6.893 -5.120 -8.536 1.00 78.00 83 SER A N 1
ATOM 624 C CA . SER A 1 83 ? -7.559 -6.416 -8.323 1.00 78.00 83 SER A CA 1
ATOM 625 C C . SER A 1 83 ? -7.394 -7.423 -9.468 1.00 78.00 83 SER A C 1
ATOM 627 O O . SER A 1 83 ? -7.677 -8.601 -9.273 1.00 78.00 83 SER A O 1
ATOM 629 N N . LYS A 1 84 ? -6.906 -6.988 -10.641 1.00 81.69 84 LYS A N 1
ATOM 630 C CA . LYS A 1 84 ? -6.492 -7.879 -11.737 1.00 81.69 84 LYS A CA 1
ATOM 631 C C . LYS A 1 84 ? -5.310 -8.784 -11.357 1.00 81.69 84 LYS A C 1
ATOM 633 O O . LYS A 1 84 ? -5.129 -9.811 -11.994 1.00 81.69 84 LYS A O 1
ATOM 638 N N . TYR A 1 85 ? -4.519 -8.395 -10.353 1.00 83.50 85 TYR A N 1
ATOM 639 C CA . TYR A 1 85 ? -3.454 -9.210 -9.780 1.00 83.50 85 TYR A CA 1
ATOM 640 C C . TYR A 1 85 ? -3.985 -9.904 -8.529 1.00 83.50 85 TYR A C 1
ATOM 642 O O . TYR A 1 85 ? -4.210 -9.275 -7.494 1.00 83.50 85 TYR A O 1
ATOM 650 N N . THR A 1 86 ? -4.186 -11.210 -8.634 1.00 78.12 86 THR A N 1
ATOM 651 C CA . THR A 1 86 ? -4.688 -12.052 -7.542 1.00 78.12 86 THR A CA 1
ATOM 652 C C . THR A 1 86 ? -3.586 -12.888 -6.901 1.00 78.12 86 THR A C 1
ATOM 654 O O . THR A 1 86 ? -3.707 -13.257 -5.733 1.00 78.12 86 THR A O 1
ATOM 657 N N . LYS A 1 87 ? -2.494 -13.123 -7.641 1.00 83.31 87 LYS A N 1
ATOM 658 C CA . LYS A 1 87 ? -1.266 -13.789 -7.190 1.00 83.31 87 LYS A CA 1
ATOM 659 C C . LYS A 1 87 ? -0.055 -12.900 -7.431 1.00 83.31 87 LYS A C 1
ATOM 661 O O . LYS A 1 87 ? -0.039 -12.107 -8.373 1.00 83.31 87 LYS A O 1
ATOM 666 N N . PHE A 1 88 ? 0.992 -13.044 -6.618 1.00 85.50 88 PHE A N 1
ATOM 667 C CA . PHE A 1 88 ? 2.178 -12.185 -6.758 1.00 85.50 88 PHE A CA 1
ATOM 668 C C . PHE A 1 88 ? 2.903 -12.365 -8.107 1.00 85.50 88 PHE A C 1
ATOM 670 O O . PHE A 1 88 ? 3.489 -11.413 -8.613 1.00 85.50 88 PHE A O 1
ATOM 677 N N . GLU A 1 89 ? 2.845 -13.563 -8.696 1.00 89.56 89 GLU A N 1
ATOM 678 C CA . GLU A 1 89 ? 3.516 -13.914 -9.959 1.00 89.56 89 GLU A CA 1
ATOM 679 C C . GLU A 1 89 ? 2.917 -13.214 -11.188 1.00 89.56 89 GLU A C 1
ATOM 681 O O . GLU A 1 89 ? 3.582 -13.077 -12.214 1.00 89.56 89 GLU A O 1
ATOM 686 N N . GLU A 1 90 ? 1.661 -12.772 -11.087 1.00 89.94 90 GLU A N 1
ATOM 687 C CA . GLU A 1 90 ? 0.936 -12.095 -12.168 1.00 89.94 90 GLU A CA 1
ATOM 688 C C . GLU A 1 90 ? 1.392 -10.640 -12.333 1.00 89.94 90 GLU A C 1
ATOM 690 O O . GLU A 1 90 ? 1.278 -10.063 -13.417 1.00 89.94 90 GLU A O 1
ATOM 695 N N . ALA A 1 91 ? 1.912 -10.040 -11.261 1.00 90.06 91 ALA A N 1
ATOM 696 C CA . ALA A 1 91 ? 2.404 -8.676 -11.280 1.00 90.06 91 ALA A CA 1
ATOM 697 C C . ALA A 1 91 ? 3.785 -8.592 -11.968 1.00 90.06 91 ALA A C 1
ATOM 699 O O . ALA A 1 91 ? 4.640 -9.462 -11.764 1.00 90.06 91 ALA A O 1
ATOM 700 N N . PRO A 1 92 ? 4.040 -7.546 -12.782 1.00 93.56 92 PRO A N 1
ATOM 701 C CA . PRO A 1 92 ? 5.351 -7.305 -13.379 1.00 93.56 92 PRO A CA 1
ATOM 702 C C . PRO A 1 92 ? 6.460 -7.330 -12.324 1.00 93.56 92 PRO A C 1
ATOM 704 O O . PRO A 1 92 ? 6.345 -6.684 -11.287 1.00 93.56 92 PRO A O 1
ATOM 707 N N . LYS A 1 93 ? 7.558 -8.053 -12.573 1.00 94.94 93 LYS A N 1
ATOM 708 C CA . LYS A 1 93 ? 8.638 -8.140 -11.579 1.00 94.94 93 LYS A CA 1
ATOM 709 C C . LYS A 1 93 ? 9.326 -6.777 -11.440 1.00 94.94 93 LYS A C 1
ATOM 711 O O . LYS A 1 93 ? 9.599 -6.156 -12.467 1.00 94.94 93 LYS A O 1
ATOM 716 N N . PRO A 1 94 ? 9.640 -6.295 -10.230 1.00 94.69 94 PRO A N 1
ATOM 717 C CA . PRO A 1 94 ? 10.367 -5.042 -10.072 1.00 94.69 94 PRO A CA 1
ATOM 718 C C . PRO A 1 94 ? 11.798 -5.165 -10.605 1.00 94.69 94 PRO A C 1
ATOM 720 O O . PRO A 1 94 ? 12.410 -6.224 -10.489 1.00 94.69 94 PRO A O 1
ATOM 723 N N . ILE A 1 95 ? 12.346 -4.076 -11.149 1.00 95.62 95 ILE A N 1
ATOM 724 C CA . ILE A 1 95 ? 13.786 -3.987 -11.459 1.00 95.62 95 ILE A CA 1
ATOM 725 C C . ILE A 1 95 ? 14.589 -3.725 -10.176 1.00 95.62 95 ILE A C 1
ATOM 727 O O . ILE A 1 95 ? 15.703 -4.212 -10.012 1.00 95.62 95 ILE A O 1
ATOM 731 N N . ASN A 1 96 ? 14.020 -2.950 -9.249 1.00 92.81 96 ASN A N 1
ATOM 732 C CA . ASN A 1 96 ? 14.649 -2.637 -7.973 1.00 92.81 96 ASN A CA 1
ATOM 733 C C . ASN A 1 96 ? 14.400 -3.763 -6.959 1.00 92.81 96 ASN A C 1
ATOM 735 O O . ASN A 1 96 ? 13.274 -3.937 -6.498 1.00 92.81 96 ASN A O 1
ATOM 739 N N . GLU A 1 97 ? 15.459 -4.464 -6.553 1.00 93.56 97 GLU A N 1
ATOM 740 C CA . GLU A 1 97 ? 15.401 -5.594 -5.610 1.00 93.56 97 GLU A CA 1
ATOM 741 C C . GLU A 1 97 ? 14.859 -5.228 -4.218 1.00 93.56 97 GLU A C 1
ATOM 743 O O . GLU A 1 97 ? 14.423 -6.100 -3.468 1.00 93.56 97 GLU A O 1
ATOM 748 N N . LYS A 1 98 ? 14.837 -3.936 -3.855 1.00 91.06 98 LYS A N 1
ATOM 749 C CA . LYS A 1 98 ? 14.217 -3.475 -2.601 1.00 91.06 98 LYS A CA 1
ATOM 750 C C . LYS A 1 98 ? 12.691 -3.568 -2.632 1.00 91.06 98 LYS A C 1
ATOM 752 O O . LYS A 1 98 ? 12.066 -3.512 -1.572 1.00 91.06 98 LYS A O 1
ATOM 757 N N . VAL A 1 99 ? 12.092 -3.664 -3.819 1.00 93.06 99 VAL A N 1
ATOM 758 C CA . VAL A 1 99 ? 10.651 -3.850 -3.988 1.00 93.06 99 VAL A CA 1
ATOM 759 C C . VAL A 1 99 ? 10.349 -5.340 -3.989 1.00 93.06 99 VAL A C 1
ATOM 761 O O . VAL A 1 99 ? 10.802 -6.085 -4.851 1.00 93.06 99 VAL A O 1
ATOM 764 N N . VAL A 1 100 ? 9.530 -5.765 -3.035 1.00 93.69 100 VAL A N 1
ATOM 765 C CA . VAL A 1 100 ? 9.075 -7.149 -2.912 1.00 93.69 100 VAL A CA 1
ATOM 766 C C . VAL A 1 100 ? 7.575 -7.191 -3.144 1.00 93.69 100 VAL A C 1
ATOM 768 O O . VAL A 1 100 ? 6.826 -6.452 -2.505 1.00 93.69 100 VAL A O 1
ATOM 771 N N . ILE A 1 101 ? 7.127 -8.075 -4.031 1.00 91.62 101 ILE A N 1
ATOM 772 C CA . ILE A 1 101 ? 5.703 -8.337 -4.240 1.00 91.62 101 ILE A CA 1
ATOM 773 C C . ILE A 1 101 ? 5.286 -9.457 -3.289 1.00 91.62 101 ILE A C 1
ATOM 775 O O . ILE A 1 101 ? 5.957 -10.484 -3.201 1.00 91.62 101 ILE A O 1
ATOM 779 N N . LYS A 1 102 ? 4.203 -9.249 -2.542 1.00 87.81 102 LYS A N 1
ATOM 780 C CA . LYS A 1 102 ? 3.659 -10.233 -1.605 1.00 87.81 102 LYS A CA 1
ATOM 781 C C . LYS A 1 102 ? 2.164 -10.385 -1.783 1.00 87.81 102 LYS A C 1
ATOM 783 O O . LYS A 1 102 ? 1.459 -9.431 -2.098 1.00 87.81 102 LYS A O 1
ATOM 788 N N . GLU A 1 103 ? 1.681 -11.576 -1.479 1.00 83.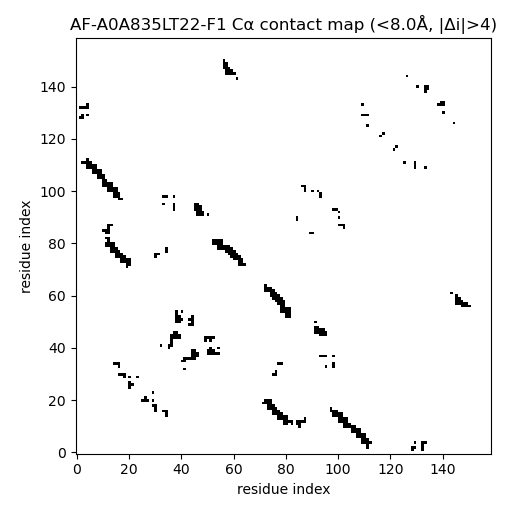12 103 GLU A N 1
ATOM 789 C CA . GLU A 1 103 ? 0.263 -11.795 -1.250 1.00 83.12 103 GLU A CA 1
ATOM 790 C C . GLU A 1 103 ? -0.083 -11.267 0.146 1.00 83.12 103 GLU A C 1
ATOM 792 O O . GLU A 1 103 ? 0.418 -11.730 1.175 1.00 83.12 103 GLU A O 1
ATOM 797 N N . GLY A 1 104 ? -0.916 -10.234 0.179 1.00 66.19 104 GLY A N 1
ATOM 798 C CA . GLY A 1 104 ? -1.649 -9.834 1.362 1.00 66.19 104 GLY A CA 1
ATOM 799 C C . GLY A 1 104 ? -2.600 -10.967 1.711 1.00 66.19 104 GLY A C 1
ATOM 800 O O . GLY A 1 104 ? -3.596 -11.190 1.024 1.00 66.19 104 GLY A O 1
ATOM 801 N N . GLY A 1 105 ? -2.259 -11.723 2.756 1.00 61.78 105 GLY A N 1
ATOM 802 C CA . GLY A 1 105 ? -3.122 -12.784 3.267 1.00 61.78 105 GLY A CA 1
ATOM 803 C C . GLY A 1 105 ? -4.540 -12.281 3.558 1.00 61.78 105 GLY A C 1
ATOM 804 O O . GLY A 1 105 ? -4.781 -11.078 3.656 1.00 61.78 105 GLY A O 1
ATOM 805 N N . TRP A 1 106 ? -5.479 -13.210 3.728 1.00 58.06 106 TRP A N 1
ATOM 806 C CA . TRP A 1 106 ? -6.877 -12.883 4.005 1.00 58.06 106 TRP A CA 1
ATOM 807 C C . TRP A 1 106 ? -7.006 -12.000 5.252 1.00 58.06 106 TRP A C 1
ATOM 809 O O . TRP A 1 106 ? -6.696 -12.431 6.365 1.00 58.06 106 TRP A O 1
ATOM 819 N N . ARG A 1 107 ? -7.457 -10.757 5.064 1.00 63.22 107 ARG A N 1
ATOM 820 C CA . ARG A 1 107 ? -7.739 -9.818 6.151 1.00 63.22 107 ARG A CA 1
ATOM 821 C C . ARG A 1 107 ? -9.135 -9.246 5.982 1.00 63.22 107 ARG A C 1
ATOM 823 O O . ARG A 1 107 ? -9.522 -8.830 4.892 1.00 63.22 107 ARG A O 1
ATOM 830 N N . ILE A 1 108 ? -9.867 -9.224 7.091 1.00 66.19 108 ILE A N 1
ATOM 831 C CA . ILE A 1 108 ? -11.142 -8.526 7.206 1.00 66.19 108 ILE A CA 1
ATOM 832 C C . ILE A 1 108 ? -10.848 -7.198 7.891 1.00 66.19 108 ILE A C 1
ATOM 834 O O . ILE A 1 108 ? -10.311 -7.167 8.998 1.00 66.19 108 ILE A O 1
ATOM 838 N N . HIS A 1 109 ? -11.176 -6.107 7.215 1.00 72.12 109 HIS A N 1
ATOM 839 C CA . HIS A 1 109 ? -11.010 -4.756 7.722 1.00 72.12 109 HIS A CA 1
ATOM 840 C C . HIS A 1 109 ? -12.367 -4.187 8.123 1.00 72.12 109 HIS A C 1
ATOM 842 O O . HIS A 1 109 ? -13.318 -4.254 7.346 1.00 72.12 109 HIS A O 1
ATOM 848 N N . GLY A 1 110 ? -12.449 -3.600 9.317 1.00 75.75 110 GLY A N 1
ATOM 849 C CA . GLY A 1 110 ? -13.533 -2.682 9.650 1.00 75.75 110 GLY A CA 1
ATOM 850 C C . GLY A 1 110 ? -13.226 -1.318 9.045 1.00 75.75 110 GLY A C 1
ATOM 851 O O . GLY A 1 110 ? -12.127 -0.800 9.237 1.00 75.75 110 GLY A O 1
ATOM 852 N N . VAL A 1 111 ? -14.164 -0.750 8.292 1.00 77.31 111 VAL A N 1
ATOM 853 C CA . VAL A 1 111 ? -13.948 0.517 7.587 1.00 77.31 111 VAL A CA 1
ATOM 854 C C . VAL A 1 111 ? -15.008 1.537 7.985 1.00 77.31 111 VAL A C 1
ATOM 856 O O . VAL A 1 111 ? -16.204 1.239 7.999 1.00 77.31 111 VAL A O 1
ATOM 859 N N . ILE A 1 112 ? -14.555 2.761 8.269 1.00 78.69 112 ILE A N 1
ATOM 860 C CA . ILE A 1 112 ? -15.398 3.952 8.380 1.00 78.69 112 ILE A CA 1
ATOM 861 C C . ILE A 1 112 ? -14.985 4.948 7.293 1.00 78.69 112 ILE A C 1
ATOM 863 O O . ILE A 1 112 ? -13.825 5.345 7.200 1.00 78.69 112 ILE A O 1
ATOM 867 N N . SER A 1 113 ? -15.929 5.337 6.439 1.00 76.88 113 SER A N 1
ATOM 868 C CA . SER A 1 113 ? -15.708 6.368 5.423 1.00 76.88 113 SER A CA 1
ATOM 869 C C . SER A 1 113 ? -16.080 7.744 5.963 1.00 76.88 113 SER A C 1
ATOM 871 O O . SER A 1 113 ? -17.050 7.892 6.709 1.00 76.88 113 SER A O 1
ATOM 873 N N . PHE A 1 114 ? -15.342 8.768 5.547 1.00 78.12 114 PHE A N 1
ATOM 874 C CA . PHE A 1 114 ? -15.678 10.159 5.817 1.00 78.12 114 PHE A CA 1
ATOM 875 C C . PHE A 1 114 ? -15.309 11.035 4.619 1.00 78.12 114 PHE A C 1
ATOM 877 O O . PHE A 1 114 ? -14.404 10.707 3.857 1.00 78.12 114 PHE A O 1
ATOM 884 N N . SER A 1 115 ? -16.028 12.140 4.459 1.00 78.69 115 SER A N 1
ATOM 885 C CA . SER A 1 115 ? -15.734 13.185 3.481 1.00 78.69 115 SER A CA 1
ATOM 886 C C . SER A 1 115 ? -14.941 14.321 4.130 1.00 78.69 115 SER A C 1
ATOM 888 O O . SER A 1 115 ? -15.102 14.584 5.323 1.00 78.69 115 SER A O 1
ATOM 890 N N . GLY A 1 116 ? -14.141 15.035 3.336 1.00 75.94 116 GLY A N 1
ATOM 891 C CA . GLY A 1 116 ? -13.372 16.203 3.777 1.00 75.94 116 GLY A CA 1
ATOM 892 C C . GLY A 1 116 ? -11.871 15.941 3.905 1.00 75.94 116 GLY A C 1
ATOM 893 O O . GLY A 1 116 ? -11.360 14.894 3.508 1.00 75.94 116 GLY A O 1
ATOM 894 N N . VAL A 1 117 ? -11.147 16.927 4.435 1.00 73.69 117 VAL A N 1
ATOM 895 C CA . VAL A 1 117 ? -9.690 16.852 4.589 1.00 73.69 117 VAL A CA 1
ATOM 896 C C . VAL A 1 117 ? -9.354 15.985 5.801 1.00 73.69 117 VAL A C 1
ATOM 898 O O . VAL A 1 117 ? -9.792 16.259 6.915 1.00 73.69 117 VAL A O 1
ATOM 901 N N . ALA A 1 118 ? -8.544 14.948 5.588 1.00 71.94 118 ALA A N 1
ATOM 902 C CA . ALA A 1 118 ? -8.031 14.083 6.648 1.00 71.94 118 ALA A CA 1
ATOM 903 C C . ALA A 1 118 ? -6.924 14.793 7.455 1.00 71.94 118 ALA A C 1
ATOM 905 O O . ALA A 1 118 ? -5.737 14.523 7.247 1.00 71.94 118 ALA A O 1
ATOM 906 N N . THR A 1 119 ? -7.317 15.732 8.321 1.00 77.75 119 THR A N 1
ATOM 907 C CA . THR A 1 119 ? -6.447 16.309 9.358 1.00 77.75 119 THR A CA 1
ATOM 908 C C . THR A 1 119 ? -6.244 15.301 10.491 1.00 77.75 119 THR A C 1
ATOM 910 O O . THR A 1 119 ? -7.046 14.383 10.650 1.00 77.75 119 THR A O 1
ATOM 913 N N . GLU A 1 120 ? -5.187 15.464 11.286 1.00 74.31 120 GLU A N 1
ATOM 914 C CA . GLU A 1 120 ? -4.876 14.565 12.410 1.00 74.31 120 GLU A CA 1
ATOM 915 C C . GLU A 1 120 ? -6.056 14.429 13.384 1.00 74.31 120 GLU A C 1
ATOM 917 O O . GLU A 1 120 ? -6.513 13.318 13.634 1.00 74.31 120 GLU A O 1
ATOM 922 N N . ALA A 1 121 ? -6.656 15.552 13.791 1.00 80.56 121 ALA A N 1
ATOM 923 C CA . ALA A 1 121 ? -7.832 15.560 14.663 1.00 80.56 121 ALA A CA 1
ATOM 924 C C . ALA A 1 121 ? -9.035 14.801 14.067 1.00 80.56 121 ALA A C 1
ATOM 926 O O . ALA A 1 121 ? -9.716 14.054 14.768 1.00 80.56 121 ALA A O 1
ATOM 927 N N . VAL A 1 122 ? -9.293 14.954 12.761 1.00 81.50 122 VAL A N 1
ATOM 928 C CA . VAL A 1 122 ? -10.376 14.219 12.084 1.00 81.50 122 VAL A CA 1
ATOM 929 C C . VAL A 1 122 ? -10.066 12.725 12.051 1.00 81.50 122 VAL A C 1
ATOM 931 O O . VAL A 1 122 ? -10.956 11.907 12.268 1.00 81.50 122 VAL A O 1
ATOM 934 N N . VAL A 1 123 ? -8.816 12.347 11.787 1.00 76.69 123 VAL A N 1
ATOM 935 C CA . VAL A 1 123 ? -8.397 10.941 11.765 1.00 76.69 123 VAL A CA 1
ATOM 936 C C . VAL A 1 123 ? -8.583 10.305 13.136 1.00 76.69 123 VAL A C 1
ATOM 938 O O . VAL A 1 123 ? -9.209 9.249 13.214 1.00 76.69 123 VAL A O 1
ATOM 941 N N . GLU A 1 124 ? -8.096 10.942 14.199 1.00 80.19 124 GLU A N 1
ATOM 942 C CA . GLU A 1 124 ? -8.222 10.440 15.571 1.00 80.19 124 GLU A CA 1
ATOM 943 C C . GLU A 1 124 ? -9.687 10.223 15.957 1.00 80.19 124 GLU A C 1
ATOM 945 O O . GLU A 1 124 ? -10.057 9.128 16.387 1.00 80.19 124 GLU A O 1
ATOM 950 N N . GLU A 1 125 ? -10.550 11.207 15.685 1.00 86.94 125 GLU A N 1
ATOM 951 C CA . GLU A 1 125 ? -11.989 11.107 15.939 1.00 86.94 125 GLU A CA 1
ATOM 952 C C . GLU A 1 125 ? -12.620 9.908 15.203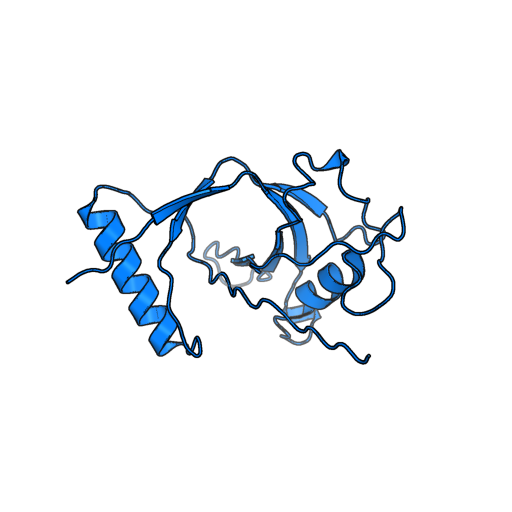 1.00 86.94 125 GLU A C 1
ATOM 954 O O . GLU A 1 125 ? -13.448 9.174 15.757 1.00 86.94 125 GLU A O 1
ATOM 959 N N . LYS A 1 126 ? -12.254 9.685 13.932 1.00 84.06 126 LYS A N 1
ATOM 960 C CA . LYS A 1 126 ? -12.806 8.584 13.125 1.00 84.06 126 LYS A CA 1
ATOM 961 C C . LYS A 1 126 ? -12.284 7.226 13.574 1.00 84.06 126 LYS A C 1
ATOM 963 O O . LYS A 1 126 ? -13.066 6.275 13.610 1.00 84.06 126 LYS A O 1
ATOM 968 N N . VAL A 1 127 ? -11.005 7.133 13.933 1.00 82.12 127 VAL A N 1
ATOM 969 C CA . VAL A 1 127 ? -10.396 5.909 14.463 1.00 82.12 127 VAL A CA 1
ATOM 970 C C . VAL A 1 127 ? -11.054 5.532 15.784 1.00 82.12 127 VAL A C 1
ATOM 972 O O . VAL A 1 127 ? -11.500 4.397 15.927 1.00 82.12 127 VAL A O 1
ATOM 975 N N . GLU A 1 128 ? -11.214 6.478 16.711 1.00 85.44 128 GLU A N 1
ATOM 976 C CA . GLU A 1 128 ? -11.871 6.222 17.995 1.00 85.44 128 GLU A CA 1
ATOM 977 C C . GLU A 1 128 ? -13.314 5.728 17.797 1.00 85.44 128 GLU A C 1
ATOM 979 O O . GLU A 1 128 ? -13.735 4.735 18.397 1.00 85.44 128 GLU A O 1
ATOM 984 N N . LYS A 1 129 ? -14.070 6.370 16.895 1.00 86.69 129 LYS A N 1
ATOM 985 C CA . LYS A 1 129 ? -15.438 5.948 16.550 1.00 86.69 129 LYS A CA 1
ATOM 986 C C . LYS A 1 129 ? -15.490 4.541 15.959 1.00 86.69 129 LYS A C 1
ATOM 988 O O . LYS A 1 129 ? -16.399 3.782 16.303 1.00 86.69 129 LYS A O 1
ATOM 993 N N . LEU A 1 130 ? -14.552 4.194 15.079 1.00 82.06 130 LEU A N 1
ATOM 994 C CA . LEU A 1 130 ? -14.472 2.864 14.478 1.00 82.06 130 LEU A CA 1
ATOM 995 C C . LEU A 1 130 ? -14.154 1.798 15.530 1.00 82.06 130 LEU A C 1
ATOM 997 O O . LEU A 1 130 ? -14.851 0.789 15.582 1.00 82.06 130 LEU A O 1
ATOM 1001 N N . MET A 1 131 ? -13.170 2.045 16.400 1.00 82.88 131 MET A N 1
ATOM 1002 C CA . MET A 1 131 ? -12.784 1.106 17.459 1.00 82.88 131 MET A CA 1
ATOM 1003 C C . MET A 1 131 ? -13.948 0.825 18.412 1.00 82.88 131 MET A C 1
ATOM 1005 O O . MET A 1 131 ? -14.291 -0.335 18.619 1.00 82.88 131 MET A O 1
ATOM 1009 N N . LYS A 1 132 ? -14.633 1.873 18.899 1.00 86.94 132 LYS A N 1
ATOM 1010 C CA . LYS A 1 132 ? -15.817 1.719 19.765 1.00 86.94 132 LYS A CA 1
ATOM 1011 C C . LYS A 1 132 ? -16.949 0.947 19.085 1.00 86.94 132 LYS A C 1
ATOM 1013 O O . LYS A 1 132 ? -17.655 0.190 19.742 1.00 86.94 132 LYS A O 1
ATOM 1018 N N . SER A 1 133 ? -17.142 1.147 17.779 1.00 82.12 133 SER A N 1
ATOM 1019 C CA . SER A 1 133 ? -18.198 0.453 17.028 1.00 82.12 133 SER A CA 1
ATOM 1020 C C . SER A 1 133 ? -17.868 -1.028 16.829 1.00 82.12 133 SER A C 1
ATOM 1022 O O . SER A 1 133 ? -18.730 -1.873 17.036 1.00 82.12 133 SER A O 1
ATOM 1024 N N . LEU A 1 134 ? -16.614 -1.346 16.496 1.00 81.38 134 LEU A N 1
ATOM 1025 C CA . LEU A 1 134 ? -16.143 -2.725 16.355 1.00 81.38 134 LEU A CA 1
ATOM 1026 C C . LEU A 1 134 ? -16.203 -3.485 17.682 1.00 81.38 134 LEU A C 1
ATOM 1028 O O . LEU A 1 134 ? -16.693 -4.610 17.711 1.00 81.38 134 LEU A O 1
ATOM 1032 N N . GLU A 1 135 ? -15.760 -2.864 18.777 1.00 85.19 135 GLU A N 1
ATOM 1033 C CA . GLU A 1 135 ? -15.807 -3.465 20.113 1.00 85.19 135 GLU A CA 1
ATOM 1034 C C . GLU A 1 135 ? -17.248 -3.732 20.559 1.00 85.19 135 GLU A C 1
ATOM 1036 O O . GLU A 1 135 ? -17.560 -4.833 21.012 1.00 85.19 135 GLU A O 1
ATOM 1041 N N . LYS A 1 136 ? -18.146 -2.757 20.362 1.00 86.06 136 LYS A N 1
ATOM 1042 C CA . LYS A 1 136 ? -19.577 -2.917 20.646 1.00 86.06 136 LYS A CA 1
ATOM 1043 C C . LYS A 1 136 ? -20.187 -4.097 19.885 1.00 86.06 136 LYS A C 1
ATOM 1045 O O . LYS A 1 136 ? -21.024 -4.805 20.440 1.00 86.06 136 LYS A O 1
ATOM 1050 N N . ASP A 1 137 ? -19.765 -4.304 18.643 1.00 82.94 137 ASP A N 1
ATOM 1051 C CA . ASP A 1 137 ? -20.261 -5.385 17.791 1.00 82.94 137 ASP A CA 1
ATOM 1052 C C . ASP A 1 137 ? -19.509 -6.717 18.021 1.00 82.94 137 ASP A C 1
ATOM 1054 O O . ASP A 1 137 ? -19.733 -7.692 17.305 1.00 82.94 137 ASP A O 1
ATOM 1058 N N . GLY A 1 138 ? -18.641 -6.788 19.040 1.00 84.19 138 GLY A N 1
ATOM 1059 C CA . GLY A 1 138 ? -17.962 -8.011 19.476 1.00 84.19 138 GLY A CA 1
ATOM 1060 C C . GLY A 1 138 ? -16.677 -8.346 18.714 1.00 84.19 138 GLY A C 1
ATOM 1061 O O . GLY A 1 138 ? -16.152 -9.453 18.848 1.00 84.19 138 GLY A O 1
ATOM 1062 N N . TYR A 1 139 ? -16.142 -7.417 17.920 1.00 79.81 139 TYR A N 1
ATOM 1063 C CA . TYR A 1 139 ? -14.916 -7.623 17.154 1.00 79.81 139 TYR A CA 1
ATOM 1064 C C . TYR A 1 139 ? -13.683 -7.163 17.931 1.00 79.81 139 TYR A C 1
ATOM 1066 O O . TYR A 1 139 ? -13.577 -6.017 18.364 1.00 79.81 139 TYR A O 1
ATOM 1074 N N . LYS A 1 140 ? -12.683 -8.045 18.027 1.00 76.12 140 LYS A N 1
ATOM 1075 C CA . LYS A 1 140 ? -11.353 -7.697 18.534 1.00 76.12 140 LYS A CA 1
ATOM 1076 C C . LYS A 1 140 ? -10.473 -7.204 17.389 1.00 76.12 140 LYS A C 1
ATOM 1078 O O . LYS A 1 140 ? -10.139 -7.968 16.484 1.00 76.12 140 LYS A O 1
ATOM 1083 N N . VAL A 1 141 ? -10.064 -5.940 17.446 1.00 71.88 141 VAL A N 1
ATOM 1084 C CA . VAL A 1 141 ? -9.154 -5.362 16.451 1.00 71.88 141 VAL A CA 1
ATOM 1085 C C . VAL A 1 141 ? -7.732 -5.874 16.678 1.00 71.88 141 VAL A C 1
ATOM 1087 O O . VAL A 1 141 ? -7.235 -5.892 17.803 1.00 71.88 141 VAL A O 1
ATOM 1090 N N . ILE A 1 142 ? -7.082 -6.307 15.596 1.00 67.75 142 ILE A N 1
ATOM 1091 C CA . ILE A 1 142 ? -5.696 -6.784 15.599 1.00 67.75 142 ILE A CA 1
ATOM 1092 C C . ILE A 1 142 ? -4.837 -5.929 14.658 1.00 67.75 142 ILE A C 1
ATOM 1094 O O . ILE A 1 142 ? -5.185 -5.724 13.496 1.00 67.75 142 ILE A O 1
ATOM 1098 N N . GLY A 1 143 ? -3.684 -5.472 15.151 1.00 63.09 143 GLY A N 1
ATOM 1099 C CA . GLY A 1 143 ? -2.735 -4.655 14.389 1.00 63.09 143 GLY A CA 1
ATOM 1100 C C . GLY A 1 143 ? -3.032 -3.150 14.392 1.00 63.09 143 GLY A C 1
ATOM 1101 O O . GLY A 1 143 ? -3.946 -2.677 15.059 1.00 63.09 143 GLY A O 1
ATOM 1102 N N . GLU A 1 144 ? -2.208 -2.401 13.657 1.00 61.34 144 GLU A N 1
ATOM 1103 C CA . GLU A 1 144 ? -2.320 -0.945 13.508 1.00 61.34 144 GLU A CA 1
ATOM 1104 C C . GLU A 1 144 ? -3.435 -0.567 12.515 1.00 61.34 144 GLU A C 1
ATOM 1106 O O . GLU A 1 144 ? -3.681 -1.278 11.533 1.00 61.34 144 GLU A O 1
ATOM 1111 N N . TYR A 1 145 ? -4.095 0.572 12.748 1.00 67.00 145 TYR A N 1
ATOM 1112 C CA . TYR A 1 145 ? -5.006 1.165 11.768 1.00 67.00 145 TYR A CA 1
ATOM 1113 C C . TYR A 1 145 ? -4.211 1.839 10.640 1.00 67.00 145 TYR A C 1
ATOM 1115 O O . TYR A 1 145 ? -3.067 2.251 10.821 1.00 67.00 145 TYR A O 1
ATOM 1123 N N . PHE A 1 146 ? -4.823 1.986 9.468 1.00 63.12 146 PHE A N 1
ATOM 1124 C CA . P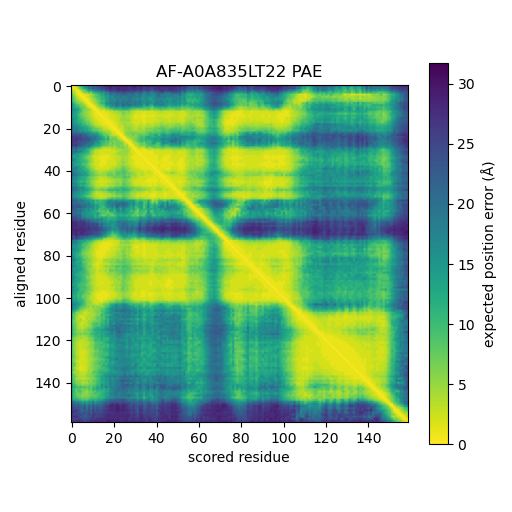HE A 1 146 ? -4.253 2.751 8.360 1.00 63.12 146 PHE A CA 1
ATOM 1125 C C . PHE A 1 146 ? -5.341 3.573 7.673 1.00 63.12 146 PHE A C 1
ATOM 1127 O O . PHE A 1 146 ? -6.516 3.207 7.679 1.00 63.12 146 PHE A O 1
ATOM 1134 N N . ILE A 1 147 ? -4.947 4.692 7.065 1.00 63.06 147 ILE A N 1
ATOM 1135 C CA . ILE A 1 147 ? -5.860 5.557 6.316 1.00 63.06 147 ILE A CA 1
ATOM 1136 C C . ILE A 1 147 ? -5.840 5.131 4.848 1.00 63.06 147 ILE A C 1
ATOM 1138 O O . ILE A 1 147 ? -4.814 5.232 4.175 1.00 63.06 147 ILE A O 1
ATOM 1142 N N . ALA A 1 148 ? -6.992 4.713 4.330 1.00 60.94 148 ALA A N 1
ATOM 1143 C CA . ALA A 1 148 ? -7.207 4.559 2.897 1.00 60.94 148 ALA A CA 1
ATOM 1144 C C . ALA A 1 148 ? -7.702 5.883 2.303 1.00 60.94 148 ALA A C 1
ATOM 1146 O O . ALA A 1 148 ? -8.855 6.266 2.488 1.00 60.94 148 ALA A O 1
ATOM 1147 N N . ARG A 1 149 ? -6.818 6.608 1.606 1.00 57.06 149 ARG A N 1
ATOM 1148 C CA . ARG A 1 149 ? -7.193 7.821 0.864 1.00 57.06 149 ARG A CA 1
ATOM 1149 C C . ARG A 1 149 ? -7.691 7.433 -0.524 1.00 57.06 149 ARG A C 1
ATOM 1151 O O . ARG A 1 149 ? -6.887 7.216 -1.420 1.00 57.06 149 ARG A O 1
ATOM 1158 N N . TYR A 1 150 ? -9.002 7.349 -0.708 1.00 53.53 150 TYR A N 1
ATOM 1159 C CA . TYR A 1 150 ? -9.586 7.196 -2.039 1.00 53.53 150 TYR A CA 1
ATOM 1160 C C . TYR A 1 150 ? -9.639 8.566 -2.720 1.00 53.53 150 TYR A C 1
ATOM 1162 O O . TYR A 1 150 ? -10.505 9.378 -2.407 1.00 53.53 150 TYR A O 1
ATOM 1170 N N . THR A 1 151 ? -8.718 8.825 -3.646 1.00 35.88 151 THR A N 1
ATOM 1171 C CA . THR A 1 151 ? -8.849 9.928 -4.606 1.00 35.88 151 THR A CA 1
ATOM 1172 C C . THR A 1 151 ? -9.062 9.318 -5.991 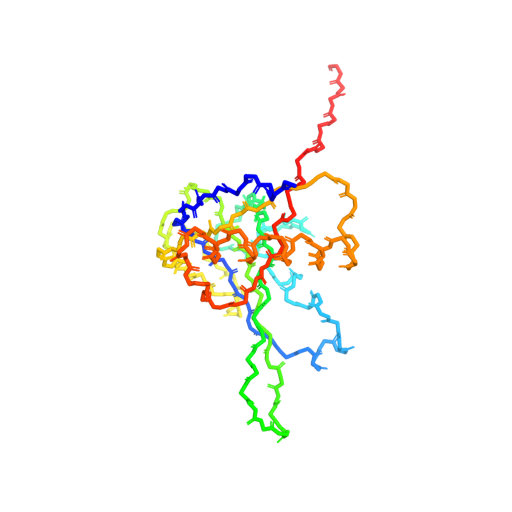1.00 35.88 151 THR A C 1
ATOM 1174 O O . THR A 1 151 ? -8.167 8.667 -6.519 1.00 35.88 151 THR A O 1
ATOM 1177 N N . LEU A 1 152 ? -10.245 9.515 -6.573 1.00 29.88 152 LEU A N 1
ATOM 1178 C CA . LEU A 1 152 ? -10.563 9.287 -7.993 1.00 29.88 152 LEU A CA 1
ATOM 1179 C C . LEU A 1 152 ? -11.309 10.547 -8.472 1.00 29.88 152 LEU A C 1
ATOM 1181 O O . LEU A 1 152 ? -12.160 11.028 -7.733 1.00 29.88 152 LEU A O 1
ATOM 1185 N N . GLY A 1 153 ? -11.081 11.160 -9.633 1.00 26.98 153 GLY A N 1
ATOM 1186 C CA . GLY A 1 153 ? -10.094 10.982 -10.694 1.00 26.98 153 GLY A CA 1
ATOM 1187 C C . GLY A 1 153 ? -9.943 12.310 -11.462 1.00 26.98 153 GLY A C 1
ATOM 1188 O O . GLY A 1 153 ? -10.801 13.185 -11.356 1.00 26.98 153 GLY A O 1
ATOM 1189 N N . ILE A 1 154 ? -8.850 12.481 -12.209 1.00 24.55 154 ILE A N 1
ATOM 1190 C CA . ILE A 1 154 ? -8.701 13.592 -13.162 1.00 24.55 154 ILE A CA 1
ATOM 1191 C C . ILE A 1 154 ? -9.155 13.057 -14.517 1.00 24.55 154 ILE A C 1
ATOM 1193 O O . ILE A 1 154 ? -8.514 12.164 -15.068 1.00 24.55 154 ILE A O 1
ATOM 1197 N N . ALA A 1 155 ? -10.267 13.578 -15.023 1.00 23.34 155 ALA A N 1
ATOM 1198 C CA . ALA A 1 155 ? -10.611 13.491 -16.432 1.00 23.34 155 ALA A CA 1
ATOM 1199 C C . ALA A 1 155 ? -10.433 14.890 -17.024 1.00 23.34 155 ALA A C 1
ATOM 1201 O O . ALA A 1 155 ? -11.063 15.841 -16.565 1.00 23.34 155 ALA A O 1
ATOM 1202 N N . SER A 1 156 ? -9.571 14.998 -18.027 1.00 24.94 156 SER A N 1
ATOM 1203 C CA . SER A 1 156 ? -9.591 16.101 -18.980 1.00 24.94 156 SER A CA 1
ATOM 1204 C C . SER A 1 156 ? -10.011 15.504 -20.315 1.00 24.94 156 SER A C 1
ATOM 1206 O O . SER A 1 156 ? -9.453 14.490 -20.734 1.00 24.94 156 SER A O 1
ATOM 1208 N N . PHE A 1 157 ? -11.017 16.103 -20.935 1.00 26.80 157 PHE A N 1
ATOM 1209 C CA . PHE A 1 157 ? -11.417 15.858 -22.314 1.00 26.80 157 PHE A CA 1
ATOM 1210 C C . PHE A 1 157 ? -11.414 17.208 -23.039 1.00 26.80 157 PHE A C 1
ATOM 1212 O O . PHE A 1 157 ? -11.793 18.219 -22.450 1.00 26.80 157 PHE A O 1
ATOM 1219 N N . GLU A 1 158 ? -10.963 17.202 -24.287 1.00 30.16 158 GLU A N 1
ATOM 1220 C CA . GLU A 1 158 ? -11.207 18.235 -25.301 1.00 30.16 158 GLU A CA 1
ATOM 1221 C C . GLU A 1 158 ? -11.844 17.514 -26.508 1.00 30.16 158 GLU A C 1
ATOM 1223 O O . GLU A 1 158 ? -11.646 16.301 -26.632 1.00 30.16 158 GLU A O 1
ATOM 1228 N N . ASP A 1 159 ? -12.655 18.238 -27.292 1.00 37.50 159 ASP A N 1
ATOM 1229 C CA . ASP A 1 159 ? -13.628 17.726 -28.288 1.00 37.50 159 ASP A CA 1
ATOM 1230 C C . ASP A 1 159 ? -13.120 16.638 -29.259 1.00 37.50 159 ASP A C 1
ATOM 1232 O O . ASP A 1 159 ? -12.000 16.770 -29.809 1.00 37.50 159 ASP A O 1
#

pLDDT: mean 72.66, std 17.47, range [23.34, 95.62]

Radius of gyration: 17.62 Å; Cα contacts (8 Å, |Δi|>4): 259; chains: 1; bounding box: 44×32×51 Å

Foldseek 3Di:
DQDDWDKDKDWFKKKKFKDQCVVVVVPPCPRVVLVCCCQAVPHFHQFPPRHHFDFFDDWDWDWPPPDDPPDRTIIMTMTTTPPVPNDQVVDGHGNDPRIDIDTPPTDIDTDDDDDDDPDVVNVVVRVVSSVVVCVVVPHDDDDDDTDTDDDDDDDDDDD

Secondary structure (DSSP, 8-state):
-PPPPEEEEEEEEEEEEEE-GGGGTT-TTHHHHHHHHHHTSSSS--BSS--PPPPEEEEEEEE---S-TT----EEEEEE--TT--SGGGSPPBSSTTEEEEEEEEEEEEE----S---HHHHHHHHHHHHHHHHHTT----S----------------

Organism: NCBI:txid261450

Solvent-accessible surface area (backbone atoms only — not comparable to full-atom values): 9831 Å² total; per-residue (Å²): 132,82,74,85,65,47,81,45,76,47,80,36,15,28,44,30,30,72,46,53,36,74,82,45,79,62,38,84,56,58,50,50,58,58,54,32,33,35,29,24,79,80,52,75,25,40,25,78,50,77,51,72,48,66,86,38,69,33,67,44,76,46,72,68,79,70,93,58,92,89,65,83,63,41,38,33,36,30,38,41,45,48,82,91,30,80,48,46,85,72,46,65,50,56,68,52,82,67,50,44,68,36,67,44,62,90,42,77,42,83,43,73,89,82,88,80,80,86,43,70,72,56,46,54,54,51,51,53,52,44,53,56,46,38,48,74,74,71,46,82,87,79,82,82,87,76,69,68,63,87,84,84,81,91,82,86,85,79,136